Protein AF-A0A2G1W6Y7-F1 (afdb_monomer_lite)

Foldseek 3Di:
DDLVVLLVVVVVCCVVVNPVVCLVPDDNVSSCSSQVWAFLVRLCVVLVHDSVVSVVCCVVVVADFQPDDRPPGGTHGPVSSVVRSCSSVVVVVVCVVDDDPDDD

Structure (mmCIF, N/CA/C/O backbone):
data_AF-A0A2G1W6Y7-F1
#
_entry.id   AF-A0A2G1W6Y7-F1
#
loop_
_atom_site.group_PDB
_atom_site.id
_atom_site.type_symbol
_atom_site.label_atom_id
_atom_site.label_alt_id
_atom_site.label_comp_id
_atom_site.label_asym_id
_atom_site.label_entity_id
_atom_site.label_seq_id
_atom_site.pdbx_PDB_ins_code
_atom_site.Cartn_x
_atom_site.Cartn_y
_atom_site.Cartn_z
_atom_site.occupancy
_atom_site.B_iso_or_equiv
_atom_site.auth_seq_id
_atom_site.auth_comp_id
_atom_site.auth_asym_id
_atom_site.auth_atom_id
_atom_site.pdbx_PDB_model_num
ATOM 1 N N . MET A 1 1 ? 19.806 -16.060 -8.089 1.00 51.12 1 MET A N 1
ATOM 2 C CA . MET A 1 1 ? 19.511 -14.632 -8.316 1.00 51.12 1 MET A CA 1
ATOM 3 C C . MET A 1 1 ? 19.142 -1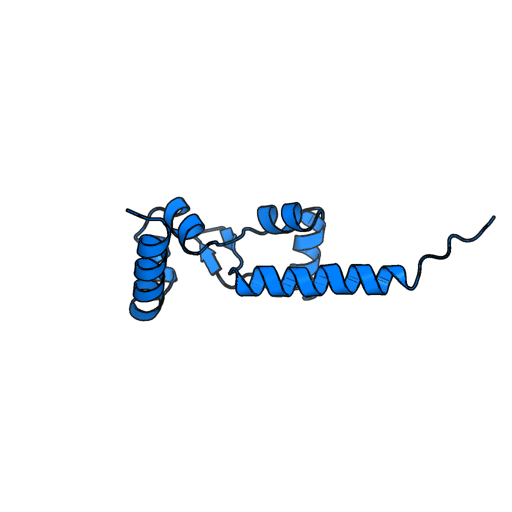4.048 -6.967 1.00 51.12 1 MET A C 1
ATOM 5 O O . MET A 1 1 ? 18.198 -14.542 -6.362 1.00 51.12 1 MET A O 1
ATOM 9 N N . ASN A 1 2 ? 19.948 -13.129 -6.434 1.00 69.25 2 ASN A N 1
ATOM 10 C CA . ASN A 1 2 ? 19.703 -12.560 -5.107 1.00 69.25 2 ASN A CA 1
ATOM 11 C C . ASN A 1 2 ? 18.483 -11.618 -5.150 1.00 69.25 2 ASN A C 1
ATOM 13 O O . ASN A 1 2 ? 18.262 -10.931 -6.155 1.00 69.25 2 ASN A O 1
ATOM 17 N N . ASP A 1 3 ? 17.687 -11.564 -4.072 1.00 64.75 3 ASP A N 1
ATOM 18 C CA . ASP A 1 3 ? 16.526 -10.657 -3.973 1.00 64.75 3 ASP A CA 1
ATOM 19 C C . ASP A 1 3 ? 16.940 -9.180 -4.209 1.00 64.75 3 ASP A C 1
ATOM 21 O O . ASP A 1 3 ? 16.160 -8.407 -4.766 1.00 64.75 3 ASP A O 1
ATOM 25 N N . ASP A 1 4 ? 18.182 -8.796 -3.874 1.00 72.38 4 ASP A N 1
ATOM 26 C CA . ASP A 1 4 ? 18.706 -7.429 -4.054 1.00 72.38 4 ASP A CA 1
ATOM 27 C C . ASP A 1 4 ? 18.932 -7.048 -5.529 1.00 72.38 4 ASP A C 1
ATOM 29 O O . ASP A 1 4 ? 18.530 -5.970 -5.969 1.00 72.38 4 ASP A O 1
ATOM 33 N N . GLU A 1 5 ? 19.501 -7.952 -6.333 1.00 78.06 5 GLU A N 1
ATOM 34 C CA . GLU A 1 5 ? 19.713 -7.726 -7.772 1.00 78.06 5 GLU A CA 1
ATOM 35 C C . GLU A 1 5 ? 18.383 -7.649 -8.524 1.00 78.06 5 GLU A C 1
ATOM 37 O O . GLU A 1 5 ? 18.176 -6.767 -9.358 1.00 78.06 5 GLU A O 1
ATOM 42 N N . SER A 1 6 ? 17.447 -8.527 -8.161 1.00 71.69 6 SER A N 1
ATOM 43 C CA . SER A 1 6 ? 16.087 -8.549 -8.712 1.00 71.69 6 SER A CA 1
ATOM 44 C C . SER A 1 6 ? 15.368 -7.223 -8.457 1.00 71.69 6 SER A C 1
ATOM 46 O O . SER A 1 6 ? 14.683 -6.685 -9.328 1.00 71.69 6 SER A O 1
ATOM 48 N N . ARG A 1 7 ? 15.562 -6.660 -7.261 1.00 74.38 7 ARG A N 1
ATOM 49 C CA . ARG A 1 7 ? 14.973 -5.387 -6.850 1.00 74.38 7 ARG A CA 1
ATOM 50 C C . ARG A 1 7 ? 15.570 -4.199 -7.599 1.00 74.38 7 ARG A C 1
ATOM 52 O O . ARG A 1 7 ? 14.818 -3.317 -8.011 1.00 74.38 7 ARG A O 1
ATOM 59 N N . ARG A 1 8 ? 16.891 -4.182 -7.814 1.00 80.31 8 ARG A N 1
ATOM 60 C CA . ARG A 1 8 ? 17.561 -3.142 -8.616 1.00 80.31 8 ARG A CA 1
ATOM 61 C C . ARG A 1 8 ? 17.116 -3.178 -10.075 1.00 80.31 8 ARG A C 1
ATOM 63 O O . ARG A 1 8 ? 16.750 -2.136 -10.610 1.00 80.31 8 ARG A O 1
ATOM 70 N N . ALA A 1 9 ? 17.069 -4.364 -10.680 1.00 79.88 9 ALA A N 1
ATOM 71 C CA . ALA A 1 9 ? 16.614 -4.531 -12.058 1.00 79.88 9 ALA A CA 1
ATOM 72 C C . ALA A 1 9 ? 15.165 -4.052 -12.241 1.00 79.88 9 ALA A C 1
ATOM 74 O O . ALA A 1 9 ? 14.863 -3.320 -13.181 1.00 79.88 9 ALA A O 1
ATOM 75 N N . LEU A 1 10 ? 14.274 -4.388 -11.304 1.00 74.94 10 LEU A N 1
ATOM 76 C CA . LEU A 1 10 ? 12.875 -3.960 -11.369 1.00 74.94 10 LEU A CA 1
ATOM 77 C C . LEU A 1 10 ? 12.689 -2.463 -11.128 1.00 74.94 10 LEU A C 1
ATOM 79 O O . LEU A 1 10 ? 11.872 -1.858 -11.811 1.00 74.94 10 LEU A O 1
ATOM 83 N N . ARG A 1 11 ? 13.474 -1.843 -10.239 1.00 77.88 11 ARG A N 1
ATOM 84 C CA . ARG A 1 11 ? 13.509 -0.377 -10.077 1.00 77.88 11 ARG A CA 1
ATOM 85 C C . ARG A 1 11 ? 13.956 0.330 -11.358 1.00 77.88 11 ARG A C 1
ATOM 87 O O . ARG A 1 11 ? 13.395 1.356 -11.725 1.00 77.88 11 ARG A O 1
ATOM 94 N N . GLN A 1 12 ? 14.955 -0.213 -12.047 1.00 82.31 12 GLN A N 1
ATOM 95 C CA . GLN A 1 12 ? 15.466 0.379 -13.282 1.00 82.31 12 GLN A CA 1
ATOM 96 C C . GLN A 1 12 ? 14.459 0.243 -14.432 1.00 82.31 12 GLN A C 1
ATOM 98 O O . GLN A 1 12 ? 14.238 1.187 -15.192 1.00 82.31 12 GLN A O 1
ATOM 103 N N . LEU A 1 13 ? 13.784 -0.906 -14.516 1.00 78.19 13 LEU A N 1
ATOM 104 C CA . LEU A 1 13 ? 12.685 -1.118 -15.454 1.00 78.19 13 LEU A CA 1
ATOM 105 C C . LEU A 1 13 ? 11.467 -0.248 -15.116 1.00 78.19 13 LEU A C 1
ATOM 107 O O . LEU A 1 13 ? 10.832 0.261 -16.031 1.00 78.19 13 LEU A O 1
ATOM 111 N N . GLU A 1 14 ? 11.171 -0.020 -13.834 1.00 77.12 14 GLU A N 1
ATOM 112 C CA . GLU A 1 14 ? 10.093 0.870 -13.382 1.00 77.12 14 GLU A CA 1
ATOM 113 C C . GLU A 1 14 ? 10.341 2.296 -13.882 1.00 77.12 14 GLU A C 1
ATOM 115 O O . GLU A 1 14 ? 9.444 2.909 -14.454 1.00 77.12 14 GLU A O 1
ATOM 120 N N . GLN A 1 15 ? 11.570 2.800 -13.732 1.00 78.06 15 GLN A N 1
ATOM 121 C CA . GLN A 1 15 ? 11.952 4.136 -14.202 1.00 78.06 15 GLN A CA 1
ATOM 122 C C . GLN A 1 15 ? 11.923 4.270 -15.729 1.00 78.06 15 GLN A C 1
ATOM 124 O O . GLN A 1 15 ? 11.685 5.361 -16.238 1.00 78.06 15 GLN A O 1
ATOM 129 N N . THR A 1 16 ? 12.170 3.178 -16.455 1.00 79.06 16 THR A N 1
ATOM 130 C CA . THR A 1 16 ? 12.301 3.198 -17.920 1.00 79.06 16 THR A CA 1
ATOM 131 C C . THR A 1 16 ? 10.971 2.952 -18.632 1.00 79.06 16 THR A C 1
ATOM 133 O O . THR A 1 16 ? 10.672 3.596 -19.633 1.00 79.06 16 THR A O 1
ATOM 136 N N . LEU A 1 17 ? 10.179 2.000 -18.140 1.00 77.19 17 LEU A N 1
ATOM 137 C CA . LEU A 1 17 ? 8.978 1.480 -18.806 1.00 77.19 17 LEU A CA 1
ATOM 138 C C . LEU A 1 17 ? 7.687 1.849 -18.066 1.00 77.19 17 LEU A C 1
ATOM 140 O O . LEU A 1 17 ? 6.594 1.656 -18.595 1.00 77.19 17 LEU A O 1
ATOM 144 N N . GLY A 1 18 ? 7.805 2.376 -16.847 1.00 72.06 18 GLY A N 1
ATOM 145 C CA . GLY A 1 18 ? 6.680 2.629 -15.963 1.00 72.06 18 GLY A CA 1
ATOM 146 C C . GLY A 1 18 ? 6.228 1.371 -15.226 1.00 72.06 18 GLY A C 1
ATOM 147 O O . GLY A 1 18 ? 6.348 0.236 -15.699 1.00 72.06 18 GLY A O 1
ATOM 148 N N . ILE A 1 19 ? 5.667 1.582 -14.035 1.00 70.88 19 ILE A N 1
ATOM 149 C CA . ILE A 1 19 ? 5.180 0.488 -13.198 1.00 70.88 19 ILE A CA 1
ATOM 150 C C . ILE A 1 19 ? 4.065 -0.296 -13.903 1.00 70.88 19 ILE A C 1
ATOM 152 O O . ILE A 1 19 ? 4.078 -1.519 -13.873 1.00 70.88 19 ILE A O 1
ATOM 156 N N . GLU A 1 20 ? 3.172 0.362 -14.645 1.00 67.88 20 GLU A N 1
ATOM 157 C CA . GLU A 1 20 ? 2.053 -0.297 -15.339 1.00 67.88 20 GLU A CA 1
ATOM 158 C C . GLU A 1 20 ? 2.504 -1.351 -16.365 1.00 67.88 20 GLU A C 1
ATOM 160 O O . GLU A 1 20 ? 1.874 -2.403 -16.499 1.00 67.88 20 GLU A O 1
ATOM 165 N N . PHE A 1 21 ? 3.628 -1.120 -17.052 1.00 72.19 21 PHE A N 1
ATOM 166 C CA . PHE A 1 21 ? 4.176 -2.071 -18.021 1.00 72.19 21 PHE A CA 1
ATOM 167 C C . PHE A 1 21 ? 4.730 -3.327 -17.339 1.00 72.19 21 PHE A C 1
ATOM 169 O O . PHE A 1 21 ? 4.462 -4.453 -17.773 1.00 72.19 21 PHE A O 1
ATOM 176 N N . LEU A 1 22 ? 5.462 -3.146 -16.234 1.00 71.12 22 LEU A N 1
ATOM 177 C CA . LEU A 1 22 ? 6.001 -4.261 -15.453 1.00 71.12 22 LEU A CA 1
ATOM 178 C C . LEU A 1 22 ? 4.892 -5.148 -14.892 1.00 71.12 22 LEU A C 1
ATOM 180 O O . LEU A 1 22 ? 5.040 -6.364 -14.824 1.00 71.12 22 LEU A O 1
ATOM 184 N N . LEU A 1 23 ? 3.772 -4.541 -14.517 1.00 66.62 23 LEU A N 1
ATOM 185 C CA . LEU A 1 23 ? 2.644 -5.225 -13.895 1.00 66.62 23 LEU A CA 1
ATOM 186 C C . LEU A 1 23 ? 1.799 -6.042 -14.867 1.00 66.62 23 LEU A C 1
ATOM 188 O O . LEU A 1 23 ? 1.172 -7.011 -14.442 1.00 66.62 23 LEU A O 1
ATOM 192 N N . ASN A 1 24 ? 1.793 -5.670 -16.147 1.00 68.69 24 ASN A N 1
ATOM 193 C CA . ASN A 1 24 ? 1.144 -6.444 -17.205 1.00 68.69 24 ASN A CA 1
ATOM 194 C C . ASN A 1 24 ? 2.049 -7.551 -17.765 1.00 68.69 24 ASN A C 1
ATOM 196 O O . ASN A 1 24 ? 1.549 -8.573 -18.227 1.00 68.69 24 ASN A O 1
ATOM 200 N N . SER A 1 25 ? 3.370 -7.360 -17.716 1.00 71.75 25 SER A N 1
ATOM 201 C CA . SER A 1 25 ? 4.330 -8.251 -18.385 1.00 71.75 25 SER A CA 1
ATOM 202 C C . SER A 1 25 ? 4.963 -9.297 -17.463 1.00 71.75 25 SER A C 1
ATOM 204 O O . SER A 1 25 ? 5.504 -10.288 -17.950 1.00 71.75 25 SER A O 1
ATOM 206 N N . LEU A 1 26 ? 4.927 -9.096 -16.140 1.00 70.56 26 LEU A N 1
ATOM 207 C CA . LEU A 1 26 ? 5.575 -9.979 -15.166 1.00 70.56 26 LEU A CA 1
ATOM 208 C C . LEU A 1 26 ? 4.574 -10.620 -14.193 1.00 70.56 26 LEU A C 1
ATOM 210 O O . LEU A 1 26 ? 3.534 -10.034 -13.887 1.00 70.56 26 LEU A O 1
ATOM 214 N N . PRO A 1 27 ? 4.899 -11.801 -13.627 1.00 76.94 27 PRO A N 1
ATOM 215 C CA . PRO A 1 27 ? 4.055 -12.444 -12.629 1.00 76.94 27 PRO A CA 1
ATOM 216 C C . PRO A 1 27 ? 3.836 -11.529 -11.418 1.00 76.94 27 PRO A C 1
ATOM 218 O O . PRO A 1 27 ? 4.791 -11.109 -10.757 1.00 76.94 27 PRO A O 1
ATOM 221 N N . GLN A 1 28 ? 2.571 -11.269 -11.087 1.00 70.44 28 GLN A N 1
ATOM 222 C CA . GLN A 1 28 ? 2.170 -10.288 -10.072 1.00 70.44 28 GLN A CA 1
ATOM 223 C C . GLN A 1 28 ? 2.822 -10.519 -8.695 1.00 70.44 28 GLN A C 1
ATOM 225 O O . GLN A 1 28 ? 3.187 -9.562 -8.013 1.00 70.44 28 GLN A O 1
ATOM 230 N N . GLU A 1 29 ? 3.001 -11.777 -8.287 1.00 72.69 29 GLU A N 1
ATOM 231 C CA . GLU A 1 29 ? 3.640 -12.130 -7.012 1.00 72.69 29 GLU A CA 1
ATOM 232 C C . GLU A 1 29 ? 5.121 -11.726 -6.962 1.00 72.69 29 GLU A C 1
ATOM 234 O O . GLU A 1 29 ? 5.585 -11.211 -5.943 1.00 72.69 29 GLU A O 1
ATOM 239 N N . HIS A 1 30 ? 5.851 -11.872 -8.073 1.00 71.31 30 HIS A N 1
ATOM 240 C CA . HIS A 1 30 ? 7.253 -11.458 -8.153 1.00 71.31 30 HIS A CA 1
ATOM 241 C C . HIS A 1 30 ? 7.384 -9.940 -8.089 1.00 71.31 30 HIS A C 1
ATOM 243 O O . HIS A 1 30 ? 8.231 -9.431 -7.355 1.00 71.31 30 HIS A O 1
ATOM 249 N N . VAL A 1 31 ? 6.507 -9.210 -8.784 1.00 73.81 31 VAL A N 1
ATOM 250 C CA . VAL A 1 31 ? 6.538 -7.744 -8.753 1.00 73.81 31 VAL A CA 1
ATOM 251 C C . VAL A 1 31 ? 6.166 -7.217 -7.370 1.00 73.81 31 VAL A C 1
ATOM 253 O O . VAL A 1 31 ? 6.866 -6.359 -6.836 1.00 73.81 31 VAL A O 1
ATOM 256 N N . LYS A 1 32 ? 5.134 -7.782 -6.729 1.00 76.69 32 LYS A N 1
ATOM 257 C CA . LYS A 1 32 ? 4.782 -7.442 -5.342 1.00 76.69 32 LYS A CA 1
ATOM 258 C C . LYS A 1 32 ? 5.948 -7.659 -4.385 1.00 76.69 32 LYS A C 1
ATOM 260 O O . LYS A 1 32 ? 6.232 -6.779 -3.575 1.00 76.69 32 LYS A O 1
ATOM 265 N N . ARG A 1 33 ? 6.605 -8.821 -4.459 1.00 75.38 33 ARG A N 1
ATOM 266 C CA . ARG A 1 33 ? 7.708 -9.176 -3.559 1.00 75.38 33 ARG A CA 1
ATOM 267 C C . ARG A 1 33 ? 8.916 -8.270 -3.777 1.00 75.38 33 ARG A C 1
ATOM 269 O O . ARG A 1 33 ? 9.448 -7.729 -2.812 1.00 75.38 33 ARG A O 1
ATOM 276 N N . ALA A 1 34 ? 9.304 -8.055 -5.028 1.00 75.19 34 ALA A N 1
ATOM 277 C CA . ALA A 1 34 ? 10.472 -7.253 -5.359 1.00 75.19 34 ALA A CA 1
ATOM 278 C C . ALA A 1 34 ? 10.273 -5.758 -5.072 1.00 75.19 34 ALA A C 1
ATOM 280 O O . ALA A 1 34 ? 11.140 -5.122 -4.474 1.00 75.19 34 ALA A O 1
ATOM 281 N N . LEU A 1 35 ? 9.112 -5.200 -5.424 1.00 76.94 35 LEU A N 1
ATOM 282 C CA . LEU A 1 35 ? 8.777 -3.803 -5.128 1.00 76.94 35 LEU A CA 1
ATOM 283 C C . LEU A 1 35 ? 8.299 -3.599 -3.682 1.00 76.94 35 LEU A C 1
ATOM 285 O O . LEU A 1 35 ? 8.067 -2.468 -3.262 1.00 76.94 35 LEU A O 1
ATOM 289 N N . GLN A 1 36 ? 8.186 -4.682 -2.905 1.00 82.00 36 GLN A N 1
ATOM 290 C CA . GLN A 1 36 ? 7.706 -4.688 -1.521 1.00 82.00 36 GLN A CA 1
ATOM 291 C C . GLN A 1 36 ? 6.343 -3.999 -1.355 1.00 82.00 36 GLN A C 1
ATOM 293 O O . GLN A 1 36 ? 6.074 -3.349 -0.344 1.00 82.00 36 GLN A O 1
ATOM 298 N N . LEU A 1 37 ? 5.469 -4.160 -2.348 1.00 85.00 37 LEU A N 1
ATOM 299 C CA . LEU A 1 37 ? 4.132 -3.580 -2.341 1.00 85.00 37 LEU A CA 1
ATOM 300 C C . LEU A 1 37 ? 3.285 -4.202 -1.229 1.00 85.00 37 LEU A C 1
ATOM 302 O O . LEU A 1 37 ? 3.328 -5.413 -0.989 1.00 85.00 37 LEU A O 1
ATOM 306 N N . ARG A 1 38 ? 2.481 -3.372 -0.564 1.00 85.88 38 ARG A N 1
ATOM 307 C CA . ARG A 1 38 ? 1.587 -3.793 0.521 1.00 85.88 38 ARG A CA 1
ATOM 308 C C . ARG A 1 38 ? 0.138 -3.631 0.113 1.00 85.88 38 ARG A C 1
ATOM 310 O O . ARG A 1 38 ? -0.262 -2.561 -0.335 1.00 85.88 38 ARG A O 1
ATOM 317 N N . SER A 1 39 ? -0.665 -4.680 0.262 1.00 88.56 39 SER A N 1
ATOM 318 C CA . SER A 1 39 ? -2.112 -4.532 0.106 1.00 88.56 39 SER A CA 1
ATOM 319 C C . SER A 1 39 ? -2.717 -3.835 1.329 1.00 88.56 39 SER A C 1
ATOM 321 O O . SER A 1 39 ? -2.094 -3.763 2.390 1.00 88.56 39 SER A O 1
ATOM 323 N N . ILE A 1 40 ? -3.962 -3.363 1.212 1.00 88.81 40 ILE A N 1
ATOM 324 C CA . ILE A 1 40 ? -4.719 -2.838 2.364 1.00 88.81 40 ILE A CA 1
ATOM 325 C C . ILE A 1 40 ? -4.788 -3.887 3.489 1.00 88.81 40 ILE A C 1
ATOM 327 O O . ILE A 1 40 ? -4.680 -3.532 4.658 1.00 88.81 40 ILE A O 1
ATOM 331 N N . ALA A 1 41 ? -4.940 -5.172 3.151 1.00 87.88 41 ALA A N 1
ATOM 332 C CA . ALA A 1 41 ? -5.032 -6.244 4.140 1.00 87.88 41 ALA A CA 1
ATOM 333 C C . ALA A 1 41 ? -3.708 -6.462 4.884 1.00 87.88 41 ALA A C 1
ATOM 335 O O . ALA A 1 41 ? -3.713 -6.518 6.112 1.00 87.88 41 ALA A O 1
ATOM 336 N N . ASP A 1 42 ? -2.586 -6.499 4.158 1.00 88.25 42 ASP A N 1
ATOM 337 C CA . ASP A 1 42 ? -1.255 -6.624 4.766 1.00 88.25 42 ASP A CA 1
ATOM 338 C C . ASP A 1 42 ? -0.973 -5.439 5.694 1.00 88.25 42 ASP A C 1
ATOM 340 O O . ASP A 1 42 ? -0.547 -5.609 6.833 1.00 88.25 42 ASP A O 1
ATOM 344 N N . LEU A 1 43 ? -1.275 -4.223 5.229 1.00 87.94 43 LEU A N 1
ATOM 345 C CA . LEU A 1 43 ? -1.028 -3.010 5.998 1.00 87.94 43 LEU A CA 1
ATOM 346 C C . LEU A 1 43 ? -1.923 -2.929 7.244 1.00 87.94 43 LEU A C 1
ATOM 348 O O . LEU A 1 43 ? -1.460 -2.521 8.305 1.00 87.94 43 LEU A O 1
ATOM 352 N N . ALA A 1 44 ? -3.185 -3.354 7.146 1.00 87.69 44 ALA A N 1
ATOM 353 C CA . ALA A 1 44 ? -4.097 -3.429 8.285 1.00 87.69 44 ALA A CA 1
ATOM 354 C C . ALA A 1 44 ? -3.593 -4.416 9.351 1.00 87.69 44 ALA A C 1
ATOM 356 O O . ALA A 1 44 ? -3.566 -4.075 10.537 1.00 87.69 44 ALA A O 1
ATOM 357 N N . ALA A 1 45 ? -3.128 -5.596 8.925 1.00 88.81 45 ALA A N 1
ATOM 358 C CA . ALA A 1 45 ? -2.543 -6.598 9.810 1.00 88.81 45 ALA A CA 1
ATOM 359 C C . ALA A 1 45 ? -1.275 -6.076 10.505 1.00 88.81 45 ALA A C 1
ATOM 361 O O . ALA A 1 45 ? -1.174 -6.158 11.727 1.00 88.81 45 ALA A O 1
ATOM 362 N N . GLU A 1 46 ? -0.352 -5.456 9.761 1.00 86.88 46 GLU A N 1
ATOM 363 C CA . GLU A 1 46 ? 0.873 -4.861 10.321 1.00 86.88 46 GLU A CA 1
ATOM 364 C C . GLU A 1 46 ? 0.581 -3.738 11.334 1.00 86.88 46 GL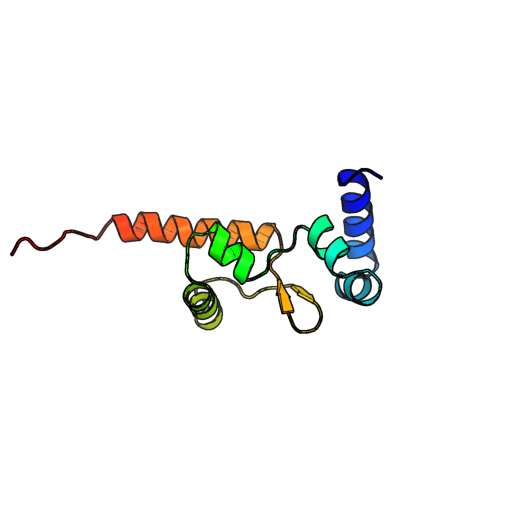U A C 1
ATOM 366 O O . GLU A 1 46 ? 1.320 -3.549 12.299 1.00 86.88 46 GLU A O 1
ATOM 371 N N . LEU A 1 47 ? -0.501 -2.983 11.132 1.00 84.06 47 LEU A N 1
ATOM 372 C CA . LEU A 1 47 ? -0.932 -1.909 12.031 1.00 84.06 47 LEU A CA 1
ATOM 373 C C . LEU A 1 47 ? -1.752 -2.413 13.230 1.00 84.06 47 LEU A C 1
ATOM 375 O O . LEU A 1 47 ? -2.015 -1.644 14.165 1.00 84.06 47 LEU A O 1
ATOM 379 N N . GLY A 1 48 ? -2.184 -3.675 13.218 1.00 86.56 48 GLY A N 1
ATOM 380 C CA . GLY A 1 48 ? -3.122 -4.222 14.196 1.00 86.56 48 GLY A CA 1
ATOM 381 C C . GLY A 1 48 ? -4.461 -3.483 14.181 1.00 86.56 48 GLY A C 1
ATOM 382 O O . GLY A 1 48 ? -4.982 -3.127 15.238 1.00 86.56 48 GLY A O 1
ATOM 383 N N . VAL A 1 49 ? -4.976 -3.158 12.994 1.00 87.00 49 VAL A N 1
ATOM 384 C CA . VAL A 1 49 ? -6.296 -2.536 12.811 1.00 87.00 49 VAL A CA 1
ATOM 385 C C . VAL A 1 49 ? -7.169 -3.407 11.905 1.00 87.00 49 VAL A C 1
ATOM 387 O O . VAL A 1 49 ? -6.642 -4.087 11.026 1.00 87.00 49 VAL A O 1
ATOM 390 N N . PRO A 1 50 ? -8.502 -3.389 12.061 1.00 89.88 50 PRO A N 1
ATOM 391 C CA . PRO A 1 50 ? -9.386 -4.104 11.146 1.00 89.88 50 PRO A CA 1
ATOM 392 C C . PRO A 1 50 ? -9.287 -3.562 9.714 1.00 89.88 50 PRO A C 1
ATOM 394 O O . PRO A 1 50 ? -9.190 -2.348 9.508 1.00 89.88 50 PRO A O 1
ATOM 397 N N . TYR A 1 51 ? -9.398 -4.450 8.721 1.00 89.62 51 TYR A N 1
ATOM 398 C CA . TYR A 1 51 ? -9.399 -4.089 7.296 1.00 89.62 51 TYR A CA 1
ATOM 399 C C . TYR A 1 51 ? -10.412 -2.979 6.979 1.00 89.62 51 TYR A C 1
ATOM 401 O O . TYR A 1 51 ? -10.059 -1.961 6.387 1.00 89.62 51 TYR A O 1
ATOM 409 N N . GLU A 1 52 ? -11.652 -3.145 7.445 1.00 88.62 52 GLU A N 1
ATOM 410 C CA . GLU A 1 52 ? -12.749 -2.188 7.256 1.00 88.62 52 GLU A CA 1
ATOM 411 C C . GLU A 1 52 ? -12.425 -0.809 7.848 1.00 88.62 52 GLU A C 1
ATOM 413 O O . GLU A 1 52 ? -12.776 0.225 7.281 1.00 88.62 52 GLU A O 1
ATOM 418 N N . THR A 1 53 ? -11.697 -0.775 8.969 1.00 88.06 53 THR A N 1
ATOM 419 C CA . THR A 1 53 ? -11.261 0.477 9.598 1.00 88.06 53 THR A CA 1
ATOM 420 C C . THR A 1 53 ? -10.242 1.201 8.728 1.00 88.06 53 THR A C 1
ATOM 422 O O . THR A 1 53 ? -10.409 2.391 8.459 1.00 88.06 53 THR A O 1
ATOM 425 N N . LEU A 1 54 ? -9.218 0.492 8.241 1.00 87.00 54 LEU A N 1
ATOM 426 C CA . LEU A 1 54 ? -8.218 1.090 7.356 1.00 87.00 54 LEU A CA 1
ATOM 427 C C . LEU A 1 54 ? -8.849 1.531 6.027 1.00 87.00 54 LEU A C 1
ATOM 429 O O . LEU A 1 54 ? -8.588 2.639 5.564 1.00 87.00 54 LEU A O 1
ATOM 433 N N . ARG A 1 55 ? -9.743 0.716 5.456 1.00 88.81 55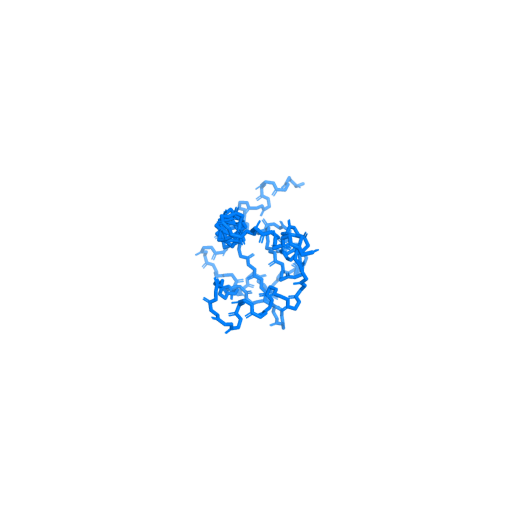 ARG A N 1
ATOM 434 C CA . ARG A 1 55 ? -10.519 1.057 4.256 1.00 88.81 55 ARG A CA 1
ATOM 435 C C . ARG A 1 55 ? -11.335 2.333 4.456 1.00 88.81 55 ARG A C 1
ATOM 437 O O . ARG A 1 55 ? -11.266 3.232 3.625 1.00 88.81 55 ARG A O 1
ATOM 444 N N . SER A 1 56 ? -12.039 2.448 5.580 1.00 88.06 56 SER A N 1
ATOM 445 C CA . SER A 1 56 ? -12.797 3.649 5.936 1.00 88.06 56 SER A CA 1
ATOM 446 C C . SER A 1 56 ? -11.900 4.883 6.070 1.00 88.06 56 SER A C 1
ATOM 448 O O . SER A 1 56 ? -12.263 5.961 5.601 1.00 88.06 56 SER A O 1
ATOM 450 N N . TRP A 1 57 ? -10.703 4.760 6.649 1.00 87.62 57 TRP A N 1
ATOM 451 C CA . TRP A 1 57 ? -9.760 5.881 6.719 1.00 87.62 57 TRP A CA 1
ATOM 452 C C . TRP A 1 57 ? -9.287 6.340 5.339 1.00 87.62 57 TRP A C 1
ATOM 454 O O . TRP A 1 57 ? -9.158 7.546 5.135 1.00 87.62 57 TRP A O 1
ATOM 464 N N . ILE A 1 58 ? -9.075 5.413 4.400 1.00 87.69 58 ILE A N 1
ATOM 465 C CA . ILE A 1 58 ? -8.718 5.734 3.010 1.00 87.69 58 ILE A CA 1
ATOM 466 C C . ILE A 1 58 ? -9.877 6.471 2.330 1.00 87.69 58 ILE A C 1
ATOM 468 O O . ILE A 1 58 ? -9.679 7.527 1.731 1.00 87.69 58 ILE A O 1
ATOM 472 N N . THR A 1 59 ? -11.099 5.944 2.442 1.00 86.44 59 THR A N 1
ATOM 473 C CA . THR A 1 59 ? -12.295 6.550 1.835 1.00 86.44 59 THR A CA 1
ATOM 474 C C . THR A 1 59 ? -12.569 7.949 2.382 1.00 86.44 59 THR A C 1
ATOM 476 O O . THR A 1 59 ? -12.896 8.848 1.616 1.00 86.44 59 THR A O 1
ATOM 479 N N . ASN A 1 60 ? -12.369 8.151 3.685 1.00 86.56 60 ASN A N 1
ATOM 480 C CA . ASN A 1 60 ? -12.565 9.436 4.357 1.00 86.56 60 ASN A CA 1
ATOM 481 C C . ASN A 1 60 ? -11.357 10.387 4.241 1.00 86.56 60 ASN A C 1
ATOM 483 O O . ASN A 1 60 ? -11.347 11.431 4.888 1.00 86.56 60 ASN A O 1
ATOM 487 N N . GLY A 1 61 ? -10.314 10.023 3.485 1.00 84.25 61 GLY A N 1
ATOM 488 C CA . GLY A 1 61 ? -9.134 10.867 3.261 1.00 84.25 61 GLY A CA 1
ATOM 489 C C . GLY A 1 61 ? -8.227 11.065 4.482 1.00 84.25 61 GLY A C 1
ATOM 490 O O . GLY A 1 61 ? -7.370 1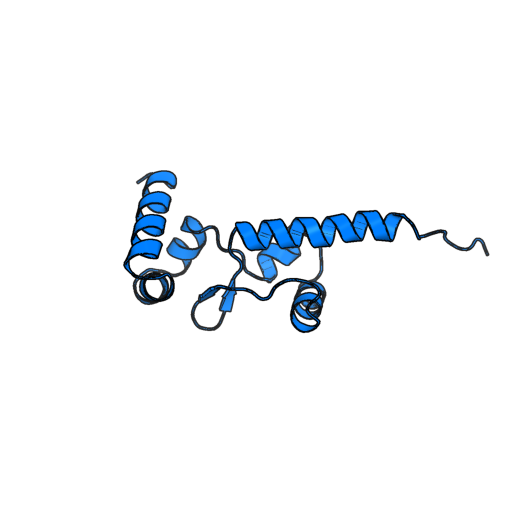1.942 4.468 1.00 84.25 61 GLY A O 1
ATOM 491 N N . ARG A 1 62 ? -8.385 10.264 5.545 1.00 83.12 62 ARG A N 1
ATOM 492 C CA . ARG A 1 62 ? -7.510 10.310 6.736 1.00 83.12 62 ARG A CA 1
ATOM 493 C C . ARG A 1 62 ? -6.137 9.696 6.490 1.00 83.12 62 ARG A C 1
ATOM 495 O O . ARG A 1 62 ? -5.192 10.014 7.205 1.00 83.12 62 ARG A O 1
ATOM 502 N N . VAL A 1 63 ? -6.049 8.786 5.528 1.00 85.88 63 VAL A N 1
ATOM 503 C CA . VAL A 1 63 ? -4.799 8.199 5.043 1.00 85.88 63 VAL A CA 1
ATOM 504 C C . VAL A 1 63 ? -4.769 8.306 3.516 1.00 85.88 63 VAL A C 1
ATOM 506 O O . VAL A 1 63 ? -5.838 8.316 2.895 1.00 85.88 63 VAL A O 1
ATOM 509 N N . PRO A 1 64 ? -3.577 8.405 2.904 1.00 81.75 64 PRO A N 1
ATOM 510 C CA . PRO A 1 64 ? -3.446 8.507 1.456 1.00 81.75 64 PRO A CA 1
ATOM 511 C C . PRO A 1 64 ? -4.070 7.307 0.736 1.00 81.75 64 PRO A C 1
ATOM 513 O O . PRO A 1 64 ? -4.116 6.189 1.258 1.00 81.75 64 PRO A O 1
ATOM 516 N N . LYS A 1 65 ? -4.557 7.552 -0.484 1.00 85.25 65 LYS A N 1
ATOM 517 C CA . LYS A 1 65 ? -5.049 6.493 -1.367 1.00 85.25 65 LYS A CA 1
ATOM 518 C C . LYS A 1 65 ? -3.869 5.681 -1.915 1.00 85.25 65 LYS A C 1
ATOM 520 O O . LYS A 1 65 ? -2.797 6.247 -2.127 1.00 85.25 65 LYS A O 1
ATOM 525 N N . PRO A 1 66 ? -4.060 4.375 -2.154 1.00 85.50 66 PRO A N 1
ATOM 526 C CA . PRO A 1 66 ? -3.043 3.554 -2.796 1.00 85.50 66 PRO A CA 1
ATOM 527 C C . PRO A 1 66 ? -2.714 4.110 -4.185 1.00 85.50 66 PRO A C 1
ATOM 529 O O . PRO A 1 66 ? -3.617 4.326 -4.994 1.00 85.50 66 PRO A O 1
ATOM 532 N N . GLU A 1 67 ? -1.429 4.345 -4.436 1.00 79.25 67 GLU A N 1
ATOM 533 C CA . GLU A 1 67 ? -0.923 4.876 -5.711 1.00 79.25 67 GLU A CA 1
ATOM 534 C C . GLU A 1 67 ? -0.776 3.799 -6.785 1.00 79.25 67 GLU A C 1
ATOM 536 O O . GLU A 1 67 ? -0.820 4.105 -7.972 1.00 79.25 67 GLU A O 1
ATOM 541 N N . VAL A 1 68 ? -0.622 2.535 -6.385 1.00 77.12 68 VAL A N 1
ATOM 542 C CA . VAL A 1 68 ? -0.328 1.442 -7.313 1.00 77.12 68 VAL A CA 1
ATOM 543 C C . VAL A 1 68 ? -1.561 0.562 -7.473 1.00 77.12 68 VAL A C 1
ATOM 545 O O . VAL A 1 68 ? -2.019 -0.061 -6.514 1.00 77.12 68 VAL A O 1
ATOM 548 N N . GLN A 1 69 ? -2.099 0.465 -8.686 1.00 76.50 69 GLN A N 1
ATOM 549 C CA . GLN A 1 69 ? -3.151 -0.500 -9.011 1.00 76.50 69 GLN A CA 1
ATOM 550 C C . GLN A 1 69 ? -2.556 -1.678 -9.783 1.00 76.50 69 GLN A C 1
ATOM 552 O O . GLN A 1 69 ? -1.946 -1.502 -10.829 1.00 76.50 69 GLN A O 1
ATOM 557 N N . LEU A 1 70 ? -2.729 -2.895 -9.256 1.00 68.25 70 LEU A N 1
ATOM 558 C CA . LEU A 1 70 ? -2.410 -4.137 -9.963 1.00 68.25 70 LEU A CA 1
ATOM 559 C C . LEU A 1 70 ? -3.712 -4.830 -10.332 1.00 68.25 70 LEU A C 1
ATOM 561 O O . LEU A 1 70 ? -4.380 -5.412 -9.467 1.00 68.25 70 LEU A O 1
ATOM 565 N N . HIS A 1 71 ? -4.060 -4.797 -11.617 1.00 71.12 71 HIS A N 1
ATOM 566 C CA . HIS A 1 71 ? -5.332 -5.318 -12.114 1.00 71.12 71 HIS A CA 1
ATOM 567 C C . HIS A 1 71 ? -6.514 -4.741 -11.306 1.00 71.12 71 HIS A C 1
ATOM 569 O O . HIS A 1 71 ? -6.781 -3.548 -11.348 1.00 71.12 71 HIS A O 1
ATOM 575 N N . LYS A 1 72 ? -7.215 -5.579 -10.528 1.00 74.06 72 LYS A N 1
ATOM 576 C CA . LYS A 1 72 ? -8.379 -5.192 -9.710 1.00 74.06 72 LYS A CA 1
ATOM 577 C C . LYS A 1 72 ? -8.033 -4.845 -8.257 1.00 74.06 72 LYS A C 1
ATOM 579 O O . LYS A 1 72 ? -8.937 -4.637 -7.450 1.00 74.06 72 LYS A O 1
ATOM 584 N N . ARG A 1 73 ? -6.752 -4.864 -7.873 1.00 78.00 73 ARG A N 1
ATOM 585 C CA . ARG A 1 73 ? -6.309 -4.694 -6.480 1.00 78.00 73 ARG A CA 1
ATOM 586 C C . ARG A 1 73 ? -5.395 -3.487 -6.343 1.00 78.00 73 ARG A C 1
ATOM 588 O O . ARG A 1 73 ? -4.489 -3.298 -7.140 1.00 78.00 73 ARG A O 1
ATOM 595 N N . ALA A 1 74 ? -5.613 -2.701 -5.296 1.00 83.44 74 ALA A N 1
ATOM 596 C CA . ALA A 1 74 ? -4.806 -1.526 -5.000 1.00 83.44 74 ALA A CA 1
ATOM 597 C C . ALA A 1 74 ? -3.745 -1.832 -3.930 1.00 83.44 74 ALA A C 1
ATOM 599 O O . ALA A 1 74 ? -3.999 -2.587 -2.983 1.00 83.44 74 ALA A O 1
ATOM 600 N N . TYR A 1 75 ? -2.566 -1.242 -4.096 1.00 85.81 75 TYR A N 1
ATOM 601 C CA . TYR A 1 75 ? -1.369 -1.477 -3.302 1.00 85.81 75 TYR A CA 1
ATOM 602 C C . TYR A 1 75 ? -0.695 -0.159 -2.926 1.00 85.81 75 TYR A C 1
ATOM 604 O O . TYR A 1 75 ? -0.756 0.834 -3.650 1.00 85.81 75 TYR A O 1
ATOM 612 N N . PHE A 1 76 ? -0.022 -0.187 -1.784 1.00 85.94 76 PHE A N 1
ATOM 613 C CA . PHE A 1 76 ? 0.813 0.887 -1.277 1.00 85.94 76 PHE A CA 1
ATOM 614 C C . PHE A 1 76 ? 2.274 0.589 -1.579 1.00 85.94 76 PHE A C 1
ATOM 616 O O . PHE A 1 76 ? 2.740 -0.542 -1.384 1.00 85.94 76 PHE A O 1
ATOM 623 N N . SER A 1 77 ? 2.996 1.620 -2.011 1.00 85.88 77 SER A N 1
ATOM 624 C CA . SER A 1 77 ? 4.453 1.586 -2.060 1.00 85.88 77 SER A CA 1
ATOM 625 C C . SER A 1 77 ? 5.033 1.481 -0.638 1.00 85.88 77 SER A C 1
ATOM 627 O O . SER A 1 77 ? 4.347 1.802 0.342 1.00 85.88 77 SER A O 1
ATOM 629 N N . PRO A 1 78 ? 6.298 1.057 -0.483 1.00 83.50 78 PRO A N 1
ATOM 630 C CA . PRO A 1 78 ? 6.954 1.022 0.824 1.00 83.50 78 PRO A CA 1
ATOM 631 C C . PRO A 1 78 ? 6.951 2.386 1.531 1.00 83.50 78 PRO A C 1
ATOM 633 O O . PRO A 1 78 ? 6.761 2.458 2.745 1.00 83.50 78 PRO A O 1
ATOM 636 N N . GLU A 1 79 ? 7.108 3.466 0.764 1.00 82.50 79 GLU A N 1
ATOM 637 C CA . GLU A 1 79 ? 7.118 4.844 1.264 1.00 82.50 79 GLU A CA 1
ATOM 638 C C . GLU A 1 79 ? 5.730 5.263 1.764 1.00 82.50 79 GLU A C 1
ATOM 640 O O . GLU A 1 79 ? 5.599 5.744 2.893 1.00 82.50 79 GLU A O 1
ATOM 645 N N . GLN A 1 80 ? 4.673 4.980 0.993 1.00 83.00 80 GLN A N 1
ATOM 646 C CA . GLN A 1 80 ? 3.295 5.210 1.435 1.00 83.00 80 GLN A CA 1
ATOM 647 C C . GLN A 1 80 ? 2.940 4.380 2.671 1.00 83.00 80 GLN A C 1
ATOM 649 O O . GLN A 1 80 ? 2.336 4.893 3.614 1.00 83.00 80 GLN A O 1
ATOM 654 N N . ALA A 1 81 ? 3.323 3.101 2.700 1.00 85.88 81 ALA A N 1
ATOM 655 C CA . ALA A 1 81 ? 3.072 2.225 3.839 1.00 85.88 81 ALA A CA 1
ATOM 656 C C . ALA A 1 81 ? 3.726 2.768 5.121 1.00 85.88 81 ALA A C 1
ATOM 658 O O . ALA A 1 81 ? 3.116 2.737 6.193 1.00 85.88 81 ALA A O 1
ATOM 659 N N . LEU A 1 82 ? 4.942 3.312 5.017 1.00 86.12 82 LEU A N 1
ATOM 660 C CA . LEU A 1 82 ? 5.636 3.950 6.134 1.00 86.12 82 LEU A CA 1
ATOM 661 C C . LEU A 1 82 ? 4.946 5.248 6.572 1.00 86.12 82 LEU A C 1
ATOM 663 O O . LEU A 1 82 ? 4.718 5.437 7.768 1.00 86.12 82 LEU A O 1
ATOM 667 N N . ALA A 1 83 ? 4.528 6.097 5.632 1.00 84.31 83 ALA A N 1
ATOM 668 C CA . ALA A 1 83 ? 3.769 7.310 5.940 1.00 84.31 83 ALA A CA 1
ATOM 669 C C . ALA A 1 83 ? 2.453 6.996 6.677 1.00 84.31 83 ALA A C 1
ATOM 671 O O . ALA A 1 83 ? 2.147 7.606 7.703 1.00 84.31 83 ALA A O 1
ATOM 672 N N . ILE A 1 84 ? 1.708 5.982 6.223 1.00 85.88 84 ILE A N 1
ATOM 673 C CA . ILE A 1 84 ? 0.473 5.525 6.878 1.00 85.88 84 ILE A CA 1
ATOM 674 C C . ILE A 1 84 ? 0.765 5.030 8.298 1.00 85.88 84 ILE A C 1
ATOM 676 O O . ILE A 1 84 ? 0.042 5.385 9.231 1.00 85.88 84 ILE A O 1
ATOM 680 N N . LYS A 1 85 ? 1.847 4.267 8.501 1.00 86.75 85 LYS A N 1
ATOM 681 C CA . LYS A 1 85 ? 2.276 3.835 9.841 1.00 86.75 85 LYS A CA 1
ATOM 682 C C . LYS A 1 85 ? 2.542 5.013 10.765 1.00 86.75 85 LYS A C 1
ATOM 684 O O . LYS A 1 85 ? 2.078 4.993 11.906 1.00 86.75 85 LYS A O 1
ATOM 689 N N . VAL A 1 86 ? 3.233 6.046 10.292 1.00 84.38 86 VAL A N 1
ATOM 690 C CA . VAL A 1 86 ? 3.497 7.259 11.081 1.00 84.38 86 VAL A CA 1
ATOM 691 C C . VAL A 1 86 ? 2.193 7.972 11.447 1.00 84.38 86 VAL A C 1
ATOM 693 O O . VAL A 1 86 ? 1.994 8.298 12.615 1.00 84.38 86 VAL A O 1
ATOM 696 N N . ILE A 1 87 ? 1.263 8.138 10.502 1.00 83.62 87 ILE A N 1
ATOM 697 C CA . ILE A 1 87 ? -0.045 8.772 10.755 1.00 83.62 87 ILE A CA 1
ATOM 698 C C . ILE A 1 87 ? -0.829 7.991 11.817 1.00 83.62 87 ILE A C 1
ATOM 700 O O . ILE A 1 87 ? -1.299 8.562 12.802 1.00 83.62 87 ILE A O 1
ATOM 704 N N . VAL A 1 88 ? -0.945 6.672 11.655 1.00 80.94 88 VAL A N 1
ATOM 705 C CA . VAL A 1 88 ? -1.752 5.818 12.539 1.00 80.94 88 VAL A CA 1
ATOM 706 C C . VAL A 1 88 ? -1.132 5.702 13.936 1.00 80.94 88 VAL A C 1
ATOM 708 O O . VAL A 1 88 ? -1.843 5.784 14.941 1.00 80.94 88 VAL A O 1
ATOM 711 N N . THR A 1 89 ? 0.191 5.564 14.038 1.00 78.25 89 THR A N 1
ATOM 712 C CA . THR A 1 89 ? 0.892 5.517 15.337 1.00 78.25 89 THR A CA 1
ATOM 713 C C . THR A 1 89 ? 0.924 6.881 16.030 1.00 78.25 89 THR A C 1
ATOM 715 O O . THR A 1 89 ? 0.731 6.949 17.246 1.00 78.25 89 THR A O 1
ATOM 718 N N . GLY A 1 90 ? 1.069 7.976 15.279 1.00 69.06 90 GLY A N 1
ATOM 719 C CA . GLY A 1 90 ? 0.934 9.345 15.781 1.00 69.06 90 GLY A CA 1
ATOM 720 C C . GLY A 1 90 ? -0.470 9.635 16.318 1.00 69.06 90 GLY A C 1
ATOM 721 O O . GLY A 1 90 ? -0.618 10.244 17.378 1.00 69.06 90 GLY A O 1
ATOM 722 N N . GLN A 1 91 ? -1.512 9.113 15.662 1.00 62.84 91 GLN A N 1
ATOM 723 C CA . GLN A 1 91 ? -2.887 9.183 16.167 1.00 62.84 91 GLN A CA 1
ATOM 724 C C . GLN A 1 91 ? -3.111 8.336 17.423 1.00 62.84 91 GLN A C 1
ATOM 726 O O . GLN A 1 91 ? -3.854 8.768 18.301 1.00 62.84 91 GLN A O 1
ATOM 731 N N . ARG A 1 92 ? -2.466 7.168 17.562 1.00 59.28 92 ARG A N 1
ATOM 732 C CA . ARG A 1 92 ? -2.501 6.391 18.819 1.00 59.28 92 ARG A CA 1
ATOM 733 C C . ARG A 1 92 ? -1.865 7.162 19.977 1.00 59.28 92 ARG A C 1
ATOM 735 O O . ARG A 1 92 ? -2.433 7.173 21.065 1.00 59.28 92 ARG A O 1
ATOM 742 N N . LYS A 1 93 ? -0.742 7.853 19.745 1.00 56.97 93 LYS A N 1
ATOM 743 C CA . LYS A 1 93 ? -0.105 8.712 20.762 1.00 56.97 93 LYS A CA 1
ATOM 744 C C . LYS A 1 93 ? -0.987 9.904 21.151 1.00 56.97 93 LYS A C 1
ATOM 746 O O . LYS A 1 93 ? -1.120 10.175 22.337 1.00 56.97 93 LYS A O 1
ATOM 751 N N . ASN A 1 94 ? -1.653 10.548 20.189 1.00 51.62 94 ASN A N 1
ATOM 752 C CA . ASN A 1 94 ? -2.592 11.643 20.471 1.00 51.62 94 ASN A CA 1
ATOM 753 C C . ASN A 1 94 ? -3.895 11.174 21.145 1.00 51.62 94 ASN A C 1
ATOM 755 O O . ASN A 1 94 ? -4.376 11.834 22.060 1.00 51.62 94 ASN A O 1
ATOM 759 N N . LYS A 1 95 ? -4.453 10.012 20.771 1.00 49.88 95 LYS A N 1
ATOM 760 C CA . LYS A 1 95 ? -5.610 9.424 21.476 1.00 49.88 95 LYS A CA 1
ATOM 761 C C . LYS A 1 95 ? -5.274 8.988 22.903 1.00 49.88 95 LYS A C 1
ATOM 763 O O . LYS A 1 95 ? -6.134 9.080 23.771 1.00 49.88 95 LYS A O 1
ATOM 768 N N . ASN A 1 96 ? -4.030 8.590 23.167 1.00 45.62 96 ASN A N 1
ATOM 769 C CA . ASN A 1 96 ? -3.549 8.339 24.528 1.00 45.62 96 ASN A CA 1
ATOM 770 C C . ASN A 1 96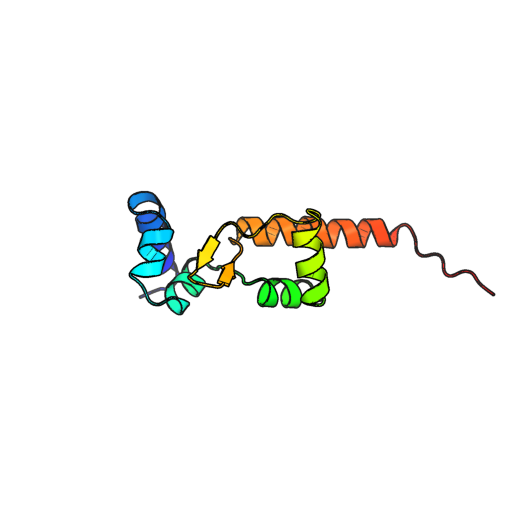 ? -3.376 9.615 25.376 1.00 45.62 96 ASN A C 1
ATOM 772 O O . ASN A 1 96 ? -3.083 9.496 26.562 1.00 45.62 96 ASN A O 1
ATOM 776 N N . LEU A 1 97 ? -3.627 10.816 24.834 1.00 43.75 97 LEU A N 1
ATOM 777 C CA . LEU A 1 97 ? -3.799 12.031 25.638 1.00 43.75 97 LEU A CA 1
ATOM 778 C C . LEU A 1 97 ? -5.258 12.267 26.071 1.00 43.75 97 LEU A C 1
ATOM 780 O O . LEU A 1 97 ? -5.549 13.230 26.778 1.00 43.75 97 LEU A O 1
ATOM 784 N N . THR A 1 98 ? -6.210 11.404 25.700 1.00 45.81 98 THR A N 1
ATOM 785 C CA . THR A 1 98 ? -7.572 11.461 26.252 1.00 45.81 98 THR A CA 1
ATOM 786 C C . THR A 1 98 ? -8.215 10.077 26.286 1.00 45.81 98 THR A C 1
ATOM 788 O O . THR A 1 98 ? -9.069 9.736 25.473 1.00 45.81 98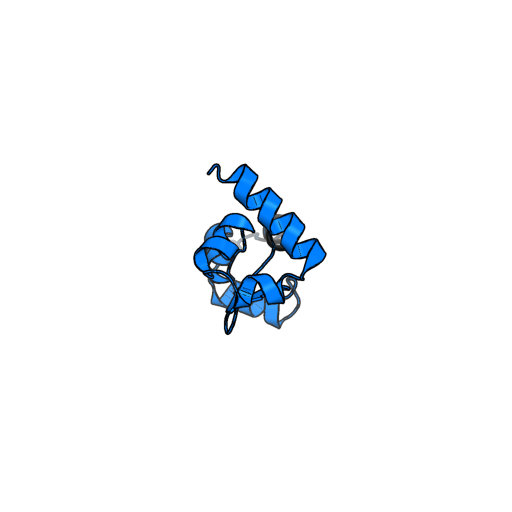 THR A O 1
ATOM 791 N N . TYR A 1 99 ? -7.859 9.300 27.306 1.00 37.66 99 TYR A N 1
ATOM 792 C CA . TYR A 1 99 ? -8.814 8.389 27.928 1.00 37.66 99 TYR A CA 1
ATOM 793 C C . TYR A 1 99 ? -8.644 8.449 29.447 1.00 37.66 99 TYR A C 1
ATOM 795 O O . TYR A 1 99 ? -7.835 7.735 30.033 1.00 37.66 99 TYR A O 1
ATOM 803 N N . LYS A 1 100 ? -9.400 9.347 30.088 1.00 43.41 100 LYS A N 1
ATOM 804 C CA . LYS A 1 100 ? -9.738 9.205 31.506 1.00 43.41 100 LYS A CA 1
ATOM 805 C C . LYS A 1 100 ? -11.016 8.367 31.556 1.00 43.41 100 LYS A C 1
ATOM 807 O O . LYS A 1 100 ? -12.054 8.888 31.140 1.00 43.41 100 LYS A O 1
ATOM 812 N N . PRO A 1 101 ? -10.990 7.104 32.011 1.00 43.47 101 PRO A N 1
ATOM 813 C CA . PRO A 1 101 ? -12.237 6.447 32.369 1.00 43.47 101 PRO A CA 1
ATOM 814 C C . PRO A 1 101 ? -12.897 7.282 33.475 1.00 43.47 101 PRO A C 1
ATOM 816 O O . PRO A 1 101 ? -12.258 7.609 34.476 1.00 43.47 101 PRO A O 1
ATOM 819 N N . LYS A 1 102 ? -14.156 7.688 33.270 1.00 45.91 102 LYS A N 1
ATOM 820 C CA . LYS A 1 102 ? -14.979 8.229 34.355 1.00 45.91 102 LYS A CA 1
ATOM 821 C C . LYS A 1 102 ? -15.146 7.110 35.380 1.00 45.91 102 LYS A C 1
ATOM 823 O O . LYS A 1 102 ? -15.745 6.088 35.067 1.00 45.91 102 LYS A O 1
ATOM 828 N N . THR A 1 103 ? -14.604 7.314 36.574 1.00 52.03 103 THR A N 1
ATOM 829 C CA . THR A 1 103 ? -15.028 6.612 37.786 1.00 52.03 103 THR A CA 1
ATOM 830 C C . THR A 1 103 ? -16.509 6.889 38.005 1.00 52.03 103 THR A C 1
ATOM 832 O O . THR A 1 103 ? -16.902 8.053 38.122 1.00 52.03 103 THR A O 1
ATOM 835 N N . GLY A 1 104 ? -17.300 5.823 38.012 1.00 45.19 104 GLY A N 1
ATOM 836 C CA . GLY A 1 104 ? -18.694 5.777 38.428 1.00 45.19 104 GLY A CA 1
ATOM 837 C C . GLY A 1 104 ? -18.896 4.500 39.215 1.00 45.19 104 GLY A C 1
ATOM 838 O O . GLY A 1 104 ? -18.372 3.467 38.740 1.00 45.19 104 GLY A O 1
#

Radius of gyration: 17.31 Å; chains: 1; bounding box: 38×27×57 Å

InterPro domains:
  IPR000551 MerR-type HTH domain [PF13411] (39-89)
  IPR009061 Putative DNA-binding domain superfamily [SSF46955] (39-96)

pLDDT: mean 75.77, std 12.91, range [37.66, 89.88]

Sequence (104 aa):
MNDDESRRALRQLEQTLGIEFLLNSLPQEHVKRALQLRSIADLAAELGVPYETLRSWITNGRVPKPEVQLHKRAYFSPEQALAIKVIVTGQRKNKNLTYKPKTG

Organism: NCBI:txid2014065

Secondary structure (DSSP, 8-state):
--HHHHHHHHHHHHHHH-HHHHHHHS-HHHHHHHHT-EEHHHHHHHHT--HHHHHHHHHTTSSPPPSEEETTEEEE-HHHHHHHHHHHHHHHHHHTTS------